Protein AF-A0A7J4QL02-F1 (afdb_monomer)

Nearest PDB structures (foldseek):
  5iy7-assembly1_M  TM=9.628E-01  e=1.839E-03  Homo sapiens
  5wh1-assembly1_A  TM=9.585E-01  e=2.511E-03  Homo sapiens
  8bvw-assembly1_M  TM=9.705E-01  e=3.221E-03  Homo sapiens
  8wak-assembly1_R  TM=9.552E-01  e=3.221E-03  Homo sapiens
  7eg9-assembly1_R  TM=9.249E-01  e=2.083E-03  Homo sapiens

Radius of gyration: 10.98 Å; Cα contacts (8 Å, |Δi|>4): 70; chains: 1; bounding box: 25×19×28 Å

pLDDT: mean 85.87, std 7.04, range [65.75, 94.75]

Secondary structure (DSSP, 8-state):
----HHHHHHHHHHHHHHHHTTTTTTS-HHHHHHHHHHHHHHHTT----HHHHHHHSSS-HHHH--

Solvent-accessible surface area (backbone atoms only — not comparable to full-atom values): 3754 Å² total; per-residue (Å²): 137,93,72,59,68,69,33,56,53,44,13,50,52,46,37,49,54,34,55,76,69,56,67,49,75,97,53,57,70,64,25,49,48,48,34,19,38,52,53,16,22,54,74,68,73,50,77,69,55,62,62,60,49,20,70,75,37,102,37,54,50,70,55,46,75,101

Foldseek 3Di:
DDDDPQLVVQLVVQLVVCVVVVVCVPADSLLSSLLSSQVSCVVVVNHDDLCVSQVVTVHHSVSNVD

Structure (mmCIF, N/CA/C/O backbone):
data_AF-A0A7J4QL02-F1
#
_entry.id   AF-A0A7J4QL02-F1
#
loop_
_atom_site.group_PDB
_atom_site.id
_atom_site.type_symbol
_atom_site.label_atom_id
_atom_site.label_alt_id
_atom_site.label_comp_id
_atom_site.label_asym_id
_atom_site.label_entity_id
_atom_site.label_seq_id
_atom_site.pdbx_PDB_ins_code
_atom_site.Cartn_x
_atom_site.Cartn_y
_atom_site.Cartn_z
_atom_site.occupancy
_atom_site.B_is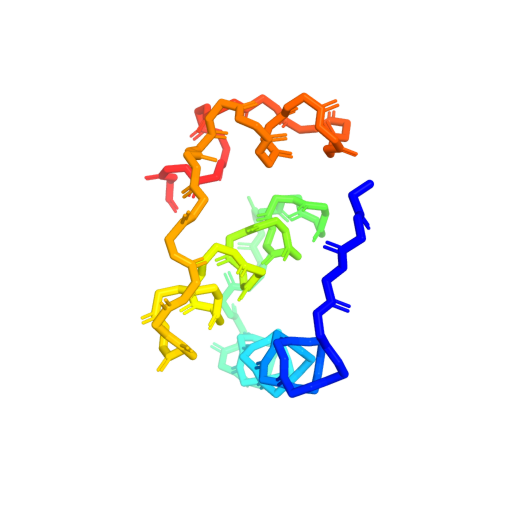o_or_equiv
_atom_site.auth_seq_id
_atom_site.auth_comp_id
_atom_site.auth_asym_id
_atom_site.auth_atom_id
_atom_site.pdbx_PDB_model_num
ATOM 1 N N . LEU A 1 1 ? 1.840 -4.029 13.733 1.00 65.94 1 LEU A N 1
ATOM 2 C CA . LEU A 1 1 ? 0.558 -3.470 13.248 1.00 65.94 1 LEU A CA 1
ATOM 3 C C . LEU A 1 1 ? -0.459 -4.595 13.173 1.00 65.94 1 LEU A C 1
ATOM 5 O O . LEU A 1 1 ? -0.251 -5.525 12.401 1.00 65.94 1 LEU A O 1
ATOM 9 N N . GLU A 1 2 ? -1.527 -4.531 13.959 1.00 75.12 2 GLU A N 1
ATOM 10 C CA . GLU A 1 2 ? -2.659 -5.444 13.793 1.00 75.12 2 GLU A CA 1
ATOM 11 C C . GLU A 1 2 ? -3.653 -4.824 12.813 1.00 75.12 2 GLU A C 1
ATOM 13 O O . GLU A 1 2 ? -4.133 -3.705 13.007 1.00 75.12 2 GLU A O 1
ATOM 18 N N . LEU A 1 3 ? -3.903 -5.527 11.709 1.00 81.44 3 LEU A N 1
ATOM 19 C CA . LEU A 1 3 ? -4.805 -5.089 10.650 1.00 81.44 3 LEU A CA 1
ATOM 20 C C . LEU A 1 3 ? -5.870 -6.160 10.399 1.00 81.44 3 LEU A C 1
ATOM 22 O O . LEU A 1 3 ? -5.539 -7.353 10.395 1.00 81.44 3 LEU A O 1
ATOM 26 N N . PRO A 1 4 ? -7.125 -5.753 10.132 1.00 87.00 4 PRO A N 1
ATOM 27 C CA . PRO A 1 4 ? -8.175 -6.673 9.726 1.00 87.00 4 PRO A CA 1
ATOM 28 C C . PRO A 1 4 ? -7.760 -7.497 8.507 1.00 87.00 4 PRO A C 1
ATOM 30 O O . PRO A 1 4 ? -7.034 -7.022 7.627 1.00 87.00 4 PRO A O 1
ATOM 33 N N . LYS A 1 5 ? -8.266 -8.730 8.418 1.00 88.44 5 LYS A N 1
ATOM 34 C CA . LYS A 1 5 ? -7.990 -9.625 7.285 1.00 88.44 5 LYS A CA 1
ATOM 35 C C . LYS A 1 5 ? -8.337 -8.968 5.942 1.00 88.44 5 LYS A C 1
ATOM 37 O O . LYS A 1 5 ? -7.526 -9.041 5.025 1.00 88.44 5 LYS A O 1
ATOM 42 N N . SER A 1 6 ? -9.442 -8.224 5.885 1.00 90.19 6 SER A N 1
ATOM 43 C CA . SER A 1 6 ? -9.888 -7.486 4.698 1.00 90.19 6 SER A CA 1
ATOM 44 C C . SER A 1 6 ? -8.847 -6.485 4.188 1.00 90.19 6 SER A C 1
ATOM 46 O O . SER A 1 6 ? -8.617 -6.392 2.986 1.00 90.19 6 SER A O 1
ATOM 48 N N . VAL A 1 7 ? -8.155 -5.780 5.094 1.00 91.25 7 VAL A N 1
ATOM 49 C CA . VAL A 1 7 ? -7.093 -4.829 4.723 1.00 91.25 7 VAL A CA 1
ATOM 50 C C . VAL A 1 7 ? -5.895 -5.565 4.130 1.00 91.25 7 VAL A C 1
ATOM 52 O O . VAL A 1 7 ? -5.336 -5.125 3.129 1.00 91.25 7 VAL A O 1
ATOM 55 N N . ARG A 1 8 ? -5.505 -6.702 4.719 1.00 90.00 8 ARG A N 1
ATOM 56 C CA . ARG A 1 8 ? -4.379 -7.509 4.219 1.00 90.00 8 ARG A CA 1
ATOM 57 C C . ARG A 1 8 ? -4.657 -8.069 2.825 1.00 90.00 8 ARG A C 1
ATOM 59 O O . ARG A 1 8 ? -3.781 -8.025 1.967 1.00 90.00 8 ARG A O 1
ATOM 66 N N . GLU A 1 9 ? -5.875 -8.546 2.590 1.00 92.94 9 GLU A N 1
ATOM 67 C CA . GLU A 1 9 ? -6.302 -9.042 1.278 1.00 92.94 9 GLU A CA 1
ATOM 68 C C . GLU A 1 9 ? -6.340 -7.917 0.238 1.00 92.94 9 GLU A C 1
ATOM 70 O O . GLU A 1 9 ? -5.762 -8.058 -0.840 1.00 92.94 9 GLU A O 1
ATOM 75 N N . ALA A 1 10 ? -6.925 -6.764 0.576 1.00 93.44 10 ALA A N 1
ATOM 76 C CA . ALA A 1 10 ? -6.941 -5.599 -0.305 1.00 93.44 10 ALA A CA 1
ATOM 77 C C . ALA A 1 10 ? -5.522 -5.096 -0.629 1.00 93.44 10 ALA A C 1
ATOM 79 O O . ALA A 1 10 ? -5.219 -4.782 -1.783 1.00 93.44 10 ALA A O 1
ATOM 80 N N . ALA A 1 11 ? -4.619 -5.083 0.357 1.00 93.12 11 ALA A N 1
ATOM 81 C CA . ALA A 1 11 ? -3.222 -4.709 0.158 1.00 93.12 11 ALA A CA 1
ATOM 82 C C . ALA A 1 11 ? -2.509 -5.674 -0.798 1.00 93.12 11 ALA A C 1
ATOM 84 O O . ALA A 1 11 ? -1.814 -5.224 -1.708 1.00 93.12 11 ALA A O 1
ATOM 85 N N . ALA A 1 12 ? -2.725 -6.984 -0.647 1.00 92.88 12 ALA A N 1
ATOM 86 C CA . ALA A 1 12 ? 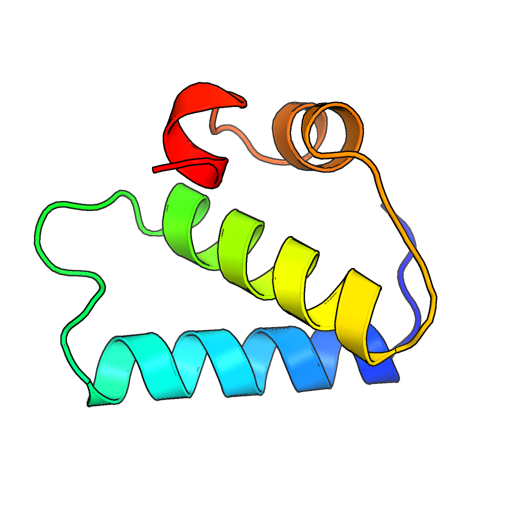-2.166 -7.997 -1.540 1.00 92.88 12 ALA A CA 1
ATOM 87 C C . ALA A 1 12 ? -2.683 -7.846 -2.981 1.00 92.88 12 ALA A C 1
ATOM 89 O O . 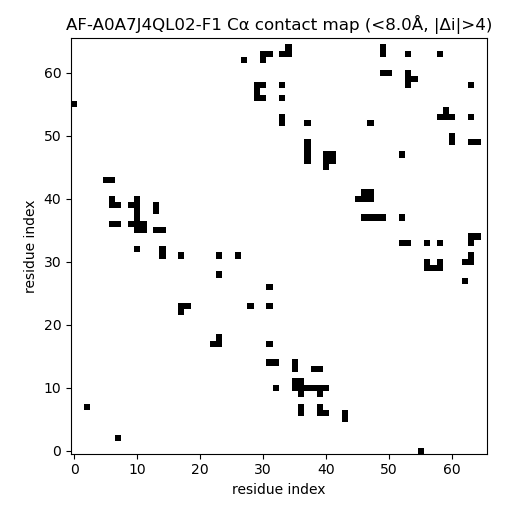ALA A 1 12 ? -1.904 -7.931 -3.932 1.00 92.88 12 ALA A O 1
ATOM 90 N N . VAL A 1 13 ? -3.978 -7.558 -3.154 1.00 94.75 13 VAL A N 1
ATOM 91 C CA . VAL A 1 13 ? -4.573 -7.287 -4.472 1.00 94.75 13 VAL A CA 1
ATOM 92 C C . VAL A 1 13 ? -3.969 -6.031 -5.104 1.00 94.75 13 VAL A C 1
ATOM 94 O O . VAL A 1 13 ? -3.630 -6.045 -6.288 1.00 94.75 13 VAL A O 1
ATOM 97 N N . ASN A 1 14 ? -3.802 -4.952 -4.337 1.00 92.44 14 ASN A N 1
ATOM 98 C CA . ASN A 1 14 ? -3.194 -3.712 -4.821 1.00 92.44 14 ASN A CA 1
ATOM 99 C C . ASN A 1 14 ? -1.723 -3.914 -5.206 1.00 92.44 14 ASN A C 1
ATOM 101 O O . ASN A 1 14 ? -1.311 -3.478 -6.281 1.00 92.44 14 ASN A O 1
ATOM 105 N N . TYR A 1 15 ? -0.966 -4.642 -4.382 1.00 92.69 15 TYR A N 1
ATOM 106 C CA . TYR A 1 15 ? 0.419 -4.991 -4.675 1.00 92.69 15 TYR A CA 1
ATOM 107 C C . TYR A 1 15 ? 0.517 -5.803 -5.969 1.00 92.69 15 TYR A C 1
ATOM 109 O O . TYR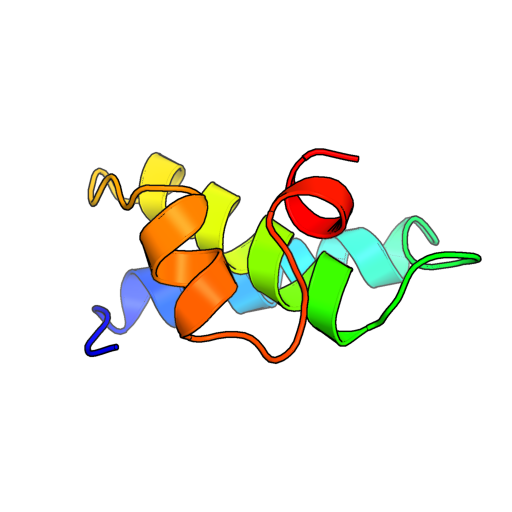 A 1 15 ? 1.260 -5.430 -6.871 1.00 92.69 15 TYR A O 1
ATOM 117 N N . LYS A 1 16 ? -0.298 -6.855 -6.121 1.00 93.62 16 LYS A N 1
ATOM 118 C CA . LYS A 1 16 ? -0.318 -7.686 -7.333 1.00 93.62 16 LYS A CA 1
ATOM 119 C C . LYS A 1 16 ? -0.658 -6.870 -8.583 1.00 93.62 16 LYS A C 1
ATOM 121 O O . LYS A 1 16 ? 0.062 -6.941 -9.571 1.00 93.62 16 LYS A O 1
ATOM 126 N N . LYS A 1 17 ? -1.662 -5.988 -8.506 1.00 92.94 17 LYS A N 1
ATOM 127 C CA . LYS A 1 17 ? -1.983 -5.044 -9.591 1.00 92.94 17 LYS A CA 1
ATOM 128 C C . LYS A 1 17 ? -0.806 -4.124 -9.935 1.00 92.94 17 LYS A C 1
ATOM 130 O O . LYS A 1 17 ? -0.618 -3.802 -11.105 1.00 92.94 17 LYS A O 1
ATOM 135 N N . ALA A 1 18 ? -0.025 -3.684 -8.947 1.00 91.44 18 ALA A N 1
ATOM 136 C CA . ALA A 1 18 ? 1.169 -2.874 -9.184 1.00 91.44 18 ALA A CA 1
ATOM 137 C C . ALA A 1 18 ? 2.288 -3.677 -9.872 1.00 91.44 18 ALA A C 1
ATOM 139 O O . ALA A 1 18 ? 2.951 -3.134 -10.761 1.00 91.44 18 ALA A O 1
ATOM 140 N N . VAL A 1 19 ? 2.459 -4.959 -9.514 1.00 90.94 19 VAL A N 1
ATOM 141 C CA . VAL A 1 19 ? 3.377 -5.892 -10.198 1.00 90.94 19 VAL A CA 1
ATOM 142 C C . VAL A 1 19 ? 2.961 -6.048 -11.659 1.00 90.94 19 VAL A C 1
ATOM 144 O O . VAL A 1 19 ? 3.773 -5.813 -12.554 1.00 90.94 19 VAL A O 1
ATOM 147 N N . ASP A 1 20 ? 1.690 -6.378 -11.897 1.00 93.19 20 ASP A N 1
ATOM 148 C CA . ASP A 1 20 ? 1.149 -6.661 -13.230 1.00 93.19 20 ASP A CA 1
ATOM 149 C C . ASP A 1 20 ? 1.267 -5.438 -14.151 1.00 93.19 20 ASP A C 1
ATOM 151 O O . ASP A 1 20 ? 1.631 -5.549 -15.321 1.00 93.19 20 ASP A O 1
ATOM 155 N N . LYS A 1 21 ? 1.054 -4.237 -13.597 1.00 91.50 21 LYS A N 1
ATOM 156 C CA . LYS A 1 21 ? 1.231 -2.958 -14.302 1.00 91.50 21 LYS A CA 1
ATOM 157 C C . LYS A 1 21 ? 2.689 -2.496 -14.411 1.00 91.50 21 LYS A C 1
ATOM 159 O O . LYS A 1 21 ? 2.938 -1.404 -14.913 1.00 91.50 21 LYS A O 1
ATOM 164 N N . ARG A 1 22 ? 3.658 -3.290 -13.940 1.00 88.12 22 ARG A N 1
ATOM 165 C CA . ARG A 1 22 ? 5.099 -2.970 -13.920 1.00 88.12 22 ARG A CA 1
ATOM 166 C C . ARG A 1 22 ? 5.446 -1.656 -13.198 1.00 88.12 22 ARG A C 1
ATOM 168 O O . ARG A 1 22 ? 6.492 -1.069 -13.465 1.00 88.12 22 ARG A O 1
ATOM 175 N N . LEU A 1 23 ? 4.625 -1.229 -12.234 1.00 85.81 23 LEU A N 1
ATOM 176 C CA . LEU A 1 23 ? 4.800 0.020 -11.471 1.00 85.81 23 LEU A CA 1
ATOM 177 C C . LEU A 1 23 ? 5.879 -0.074 -10.375 1.00 85.81 23 LEU A C 1
ATOM 179 O O . LEU A 1 23 ? 6.188 0.912 -9.714 1.00 85.81 23 LEU A O 1
ATOM 183 N N . ILE A 1 24 ? 6.450 -1.264 -10.172 1.00 86.25 24 ILE A N 1
ATOM 184 C CA . ILE A 1 24 ? 7.450 -1.553 -9.129 1.00 86.25 24 ILE A CA 1
ATOM 185 C C . ILE A 1 24 ? 8.879 -1.289 -9.626 1.00 86.25 24 ILE A C 1
ATOM 187 O O . ILE A 1 24 ? 9.802 -1.154 -8.827 1.00 86.25 24 ILE A O 1
ATOM 191 N N . ARG A 1 25 ? 9.100 -1.200 -10.946 1.00 83.12 25 ARG A N 1
ATOM 192 C CA . ARG A 1 25 ? 10.445 -0.976 -11.499 1.00 83.12 25 ARG A CA 1
ATOM 193 C C . ARG A 1 25 ? 11.016 0.355 -11.006 1.00 83.12 25 ARG A C 1
ATOM 195 O O . ARG A 1 25 ? 10.403 1.400 -11.190 1.00 83.12 25 ARG A O 1
ATOM 202 N N . GLY A 1 26 ? 12.203 0.298 -10.401 1.00 83.06 26 GLY A N 1
ATOM 203 C CA . GLY A 1 26 ? 12.884 1.469 -9.839 1.00 83.06 26 GLY A CA 1
ATOM 204 C C . GLY A 1 26 ? 12.381 1.900 -8.458 1.00 83.06 26 GLY A C 1
ATOM 205 O O . GLY A 1 26 ? 12.807 2.942 -7.969 1.00 83.06 26 GLY A O 1
ATOM 206 N N . ARG A 1 27 ? 11.497 1.119 -7.823 1.00 83.12 27 ARG A N 1
ATOM 207 C CA . ARG A 1 27 ? 11.019 1.342 -6.452 1.00 83.12 27 ARG A CA 1
ATOM 208 C C . ARG A 1 27 ? 11.435 0.186 -5.548 1.00 83.12 27 ARG A C 1
ATOM 210 O O . ARG A 1 27 ? 11.571 -0.950 -6.002 1.00 83.12 27 ARG A O 1
ATOM 217 N N . SER A 1 28 ? 11.596 0.463 -4.256 1.00 87.00 28 SER A N 1
ATOM 218 C CA . SER A 1 28 ? 11.780 -0.595 -3.259 1.00 87.00 28 SER A CA 1
ATOM 219 C C . SER A 1 28 ? 10.522 -1.463 -3.161 1.00 87.00 28 SER A C 1
ATOM 221 O O . SER A 1 28 ? 9.404 -0.945 -3.107 1.00 87.00 28 SER A O 1
ATOM 223 N N . ILE A 1 29 ? 10.703 -2.785 -3.080 1.00 87.69 29 ILE A N 1
ATOM 224 C CA . ILE A 1 29 ? 9.610 -3.740 -2.842 1.00 87.69 29 ILE A CA 1
ATOM 225 C C . ILE A 1 29 ? 8.869 -3.389 -1.547 1.00 87.69 29 ILE A C 1
ATOM 227 O O . ILE A 1 29 ? 7.637 -3.384 -1.533 1.00 87.69 29 ILE A O 1
ATOM 231 N N . GLU A 1 30 ? 9.604 -3.044 -0.485 1.00 87.50 30 GLU A N 1
ATOM 232 C CA . GLU A 1 30 ? 9.016 -2.630 0.793 1.00 87.50 30 GLU A CA 1
ATOM 233 C C . GLU A 1 30 ? 8.235 -1.318 0.662 1.00 87.50 30 GLU A C 1
ATOM 235 O O . GLU A 1 30 ? 7.145 -1.212 1.219 1.00 87.50 30 GLU A O 1
ATOM 240 N N . GLY A 1 31 ? 8.722 -0.356 -0.129 1.00 89.06 31 GLY A N 1
ATOM 241 C CA . GLY A 1 31 ? 8.005 0.898 -0.386 1.00 89.06 31 GLY A CA 1
ATOM 242 C C . GLY A 1 31 ? 6.677 0.675 -1.105 1.00 89.06 31 GLY A C 1
ATOM 243 O O . GLY A 1 31 ? 5.648 1.217 -0.704 1.00 89.06 31 GLY A O 1
ATOM 244 N N . VAL A 1 32 ? 6.663 -0.199 -2.115 1.00 90.19 32 VAL A N 1
ATOM 245 C CA . VAL A 1 32 ? 5.426 -0.553 -2.828 1.00 90.19 32 VAL A CA 1
ATOM 246 C C . VAL A 1 32 ? 4.472 -1.354 -1.942 1.00 90.19 32 VAL A C 1
ATOM 248 O O . VAL A 1 32 ? 3.259 -1.139 -2.004 1.00 90.19 32 VAL A O 1
ATOM 251 N N . ALA A 1 33 ? 4.983 -2.241 -1.087 1.00 90.00 33 ALA A N 1
ATOM 252 C CA . ALA A 1 33 ? 4.166 -2.972 -0.122 1.00 90.00 33 ALA A CA 1
ATOM 253 C C . ALA A 1 33 ? 3.528 -2.023 0.909 1.00 90.00 33 ALA A C 1
ATOM 255 O O . ALA A 1 33 ? 2.320 -2.088 1.138 1.00 90.00 33 ALA A O 1
ATOM 256 N N . ALA A 1 34 ? 4.307 -1.092 1.465 1.00 90.50 34 ALA A N 1
ATOM 257 C CA . ALA A 1 34 ? 3.838 -0.077 2.404 1.00 90.50 34 ALA A CA 1
ATOM 258 C C . ALA A 1 34 ? 2.800 0.866 1.768 1.00 90.50 34 ALA A C 1
ATOM 260 O O . ALA A 1 34 ? 1.758 1.133 2.369 1.00 90.50 34 ALA A O 1
ATOM 261 N N . ALA A 1 35 ? 3.019 1.304 0.525 1.00 90.44 35 ALA A N 1
ATOM 262 C CA . ALA A 1 35 ? 2.055 2.113 -0.224 1.00 90.44 35 ALA A CA 1
ATOM 263 C C . ALA A 1 35 ? 0.759 1.341 -0.531 1.00 90.44 35 ALA A C 1
ATOM 265 O O . ALA A 1 35 ? -0.340 1.877 -0.381 1.00 90.44 35 ALA A O 1
ATOM 266 N N . SER A 1 36 ? 0.867 0.061 -0.899 1.00 92.56 36 SER A N 1
ATOM 267 C CA . SER A 1 36 ? -0.293 -0.809 -1.144 1.00 92.56 36 SER A CA 1
ATOM 268 C C . SER A 1 36 ? -1.107 -1.036 0.131 1.00 92.56 36 SER A C 1
ATOM 270 O O . SER A 1 36 ? -2.339 -1.046 0.084 1.00 92.56 36 SER A O 1
ATOM 272 N N . LEU A 1 37 ? -0.424 -1.165 1.272 1.00 90.75 37 LEU A N 1
ATOM 273 C CA . LEU A 1 37 ? -1.041 -1.271 2.589 1.00 90.75 37 LEU A CA 1
ATOM 274 C C . LEU A 1 37 ? -1.761 0.022 2.973 1.00 90.75 37 LEU A C 1
ATOM 276 O O . LEU A 1 37 ? -2.915 -0.025 3.385 1.00 90.75 37 LEU A O 1
ATOM 280 N N . TYR A 1 38 ? -1.122 1.175 2.771 1.00 90.44 38 TYR A N 1
ATOM 281 C CA . TYR A 1 38 ? -1.739 2.481 3.000 1.00 90.44 38 TYR A CA 1
ATOM 282 C C . TYR A 1 38 ? -2.999 2.677 2.145 1.00 90.44 38 TYR A C 1
ATOM 284 O O . TYR A 1 38 ? -4.044 3.087 2.656 1.00 90.44 38 TYR A O 1
ATOM 292 N N . ALA A 1 39 ? -2.935 2.323 0.859 1.00 91.38 39 ALA A N 1
ATOM 293 C CA . ALA A 1 39 ? -4.083 2.383 -0.040 1.00 91.38 39 ALA A CA 1
ATOM 294 C C . ALA A 1 39 ? -5.230 1.473 0.433 1.00 91.38 39 ALA A C 1
ATOM 296 O O . ALA A 1 39 ? -6.381 1.906 0.470 1.00 91.38 39 ALA A O 1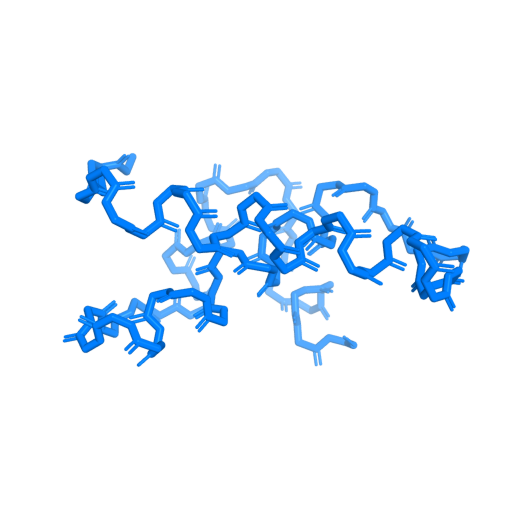
ATOM 297 N N . ALA A 1 40 ? -4.920 0.245 0.852 1.00 92.81 40 ALA A N 1
ATOM 298 C CA . ALA A 1 40 ? -5.903 -0.699 1.380 1.00 92.81 40 ALA A CA 1
ATOM 299 C C . ALA A 1 40 ? -6.542 -0.218 2.692 1.00 92.81 40 ALA A C 1
ATOM 301 O O . ALA A 1 40 ? -7.757 -0.295 2.848 1.00 92.81 40 ALA A O 1
ATOM 302 N N . CYS A 1 41 ? -5.750 0.347 3.606 1.00 90.88 41 CYS A N 1
ATOM 303 C CA . CYS A 1 41 ? -6.240 0.962 4.839 1.00 90.88 41 CYS A CA 1
ATOM 304 C C . CYS A 1 41 ? -7.287 2.050 4.548 1.00 90.88 41 CYS A C 1
ATOM 306 O O . CYS A 1 41 ? -8.354 2.067 5.163 1.00 90.88 41 CYS A O 1
ATOM 308 N N . ARG A 1 42 ? -7.032 2.918 3.555 1.00 89.38 42 ARG A N 1
ATOM 309 C CA . ARG A 1 42 ? -8.005 3.938 3.128 1.00 89.38 42 ARG A CA 1
ATOM 310 C C . ARG A 1 42 ? -9.251 3.332 2.483 1.00 89.38 42 ARG A C 1
ATOM 312 O O . ARG A 1 42 ? -10.347 3.805 2.757 1.00 89.38 42 ARG A O 1
ATOM 319 N N . GLN A 1 43 ? -9.096 2.292 1.662 1.00 88.88 43 GLN A N 1
ATOM 320 C CA . GLN A 1 43 ? -10.217 1.605 1.003 1.00 88.88 43 GLN A CA 1
ATOM 321 C C . GLN A 1 43 ? -11.147 0.905 2.000 1.00 88.88 43 GLN A C 1
ATOM 323 O O . GLN A 1 43 ? -12.360 0.931 1.828 1.00 88.88 43 GLN A O 1
ATOM 328 N N . CYS A 1 44 ? -10.595 0.304 3.053 1.00 88.00 44 CYS A N 1
ATOM 329 C CA . CYS A 1 44 ? -11.371 -0.399 4.073 1.00 88.00 44 CYS A CA 1
ATOM 330 C C . CYS A 1 44 ? -11.923 0.517 5.178 1.00 88.00 44 CYS A C 1
ATOM 332 O O . CYS A 1 44 ? -12.458 0.007 6.158 1.00 88.00 44 CYS A O 1
ATOM 334 N N . GLY A 1 45 ? -11.765 1.841 5.071 1.00 87.06 45 GLY A N 1
ATOM 335 C CA . GLY A 1 45 ? -12.233 2.779 6.097 1.00 87.06 45 GLY A CA 1
ATOM 336 C C . GLY A 1 45 ? -11.461 2.695 7.419 1.00 87.06 45 GLY A C 1
ATOM 337 O O . GLY A 1 45 ? -11.962 3.135 8.448 1.00 87.06 45 GLY A O 1
ATOM 338 N N . VAL A 1 46 ? -10.238 2.154 7.399 1.00 87.50 46 VAL A N 1
ATOM 339 C CA . VAL A 1 46 ? -9.337 2.076 8.560 1.00 87.50 46 VAL A CA 1
ATOM 340 C C . VAL A 1 46 ? -8.139 2.992 8.298 1.00 87.50 46 VAL A C 1
ATOM 342 O O . VAL A 1 46 ? -7.051 2.507 7.980 1.00 87.50 46 VAL A O 1
ATOM 345 N N . PRO A 1 47 ? -8.315 4.327 8.345 1.00 82.06 47 PRO A N 1
ATOM 346 C CA . PRO A 1 47 ? -7.235 5.250 8.034 1.00 82.06 47 PRO A CA 1
ATOM 347 C C . PRO A 1 47 ? -6.082 5.072 9.031 1.00 82.06 47 PRO A C 1
ATOM 349 O O . PRO A 1 47 ? -6.258 5.142 10.246 1.00 82.06 47 PRO A O 1
ATOM 352 N N . ARG A 1 48 ? -4.889 4.833 8.488 1.00 86.19 48 ARG A N 1
ATOM 353 C CA . ARG A 1 48 ? -3.609 4.822 9.205 1.00 86.19 48 ARG A CA 1
ATOM 354 C C . ARG A 1 48 ? -2.744 5.937 8.657 1.00 86.19 48 ARG A C 1
ATOM 356 O O . ARG A 1 48 ? -2.875 6.294 7.483 1.00 86.19 48 ARG A O 1
ATOM 363 N N . THR A 1 49 ? -1.881 6.502 9.484 1.00 86.50 49 THR A N 1
ATOM 364 C CA . THR A 1 49 ? -0.992 7.570 9.024 1.00 86.50 49 THR A CA 1
ATOM 365 C C . THR A 1 49 ? 0.176 6.993 8.223 1.00 86.50 49 THR A C 1
ATOM 367 O O . THR A 1 49 ? 0.567 5.835 8.385 1.00 86.50 49 THR A O 1
ATOM 370 N N . LEU A 1 50 ? 0.749 7.805 7.332 1.00 84.31 50 LEU A N 1
ATOM 371 C CA . LEU A 1 50 ? 1.956 7.415 6.598 1.00 84.31 50 LEU A CA 1
ATOM 372 C C . LEU A 1 50 ? 3.150 7.209 7.538 1.00 84.31 50 LEU A C 1
ATOM 374 O O . LEU A 1 50 ? 4.004 6.380 7.242 1.00 84.31 50 LEU A O 1
ATOM 378 N N . ASP A 1 51 ? 3.193 7.930 8.660 1.00 84.38 51 ASP A N 1
ATOM 379 C CA . ASP A 1 51 ? 4.249 7.788 9.662 1.00 84.38 51 ASP A CA 1
ATOM 380 C C . ASP A 1 51 ? 4.113 6.464 10.431 1.00 84.38 51 ASP A C 1
ATOM 382 O O . ASP A 1 51 ? 5.114 5.780 10.617 1.00 84.38 51 ASP A O 1
ATOM 386 N N . GLU A 1 52 ? 2.894 6.035 10.787 1.00 85.62 52 GLU A N 1
ATOM 387 C CA . GLU A 1 52 ? 2.647 4.719 11.410 1.00 85.62 52 GLU A CA 1
ATOM 388 C C . GLU A 1 52 ? 3.091 3.562 10.507 1.00 85.62 52 GLU A C 1
ATOM 390 O O . GLU A 1 52 ? 3.747 2.619 10.952 1.00 85.62 52 GLU A O 1
ATOM 395 N N . ILE A 1 53 ? 2.739 3.623 9.220 1.00 86.69 53 ILE A N 1
ATOM 396 C CA . ILE A 1 53 ? 3.132 2.592 8.254 1.00 86.69 53 ILE A CA 1
ATOM 397 C C . ILE A 1 53 ? 4.634 2.679 7.978 1.00 86.69 53 ILE A C 1
ATOM 399 O O . ILE A 1 53 ? 5.292 1.646 7.908 1.00 86.69 53 ILE A O 1
ATOM 403 N N . GLY A 1 54 ? 5.182 3.892 7.887 1.00 84.38 54 GLY A N 1
ATOM 404 C CA . GLY A 1 54 ? 6.608 4.151 7.707 1.00 84.38 54 GLY A CA 1
ATOM 405 C C . GLY A 1 54 ? 7.472 3.688 8.875 1.00 84.38 54 GLY A C 1
ATOM 406 O O . GLY A 1 54 ? 8.580 3.238 8.639 1.00 84.38 54 GLY A O 1
ATOM 407 N N . GLN A 1 55 ? 6.979 3.738 10.113 1.00 83.06 55 GLN A N 1
ATOM 408 C CA . GLN A 1 55 ? 7.662 3.145 11.269 1.00 83.06 55 GLN A CA 1
ATOM 409 C C . GLN A 1 55 ? 7.574 1.618 11.275 1.00 83.06 55 GLN A C 1
ATOM 411 O O . GLN A 1 55 ? 8.506 0.947 11.711 1.00 83.06 55 GLN A O 1
ATOM 416 N N . ALA A 1 56 ? 6.457 1.057 10.809 1.00 81.31 56 ALA A N 1
ATOM 417 C CA . ALA A 1 56 ? 6.266 -0.389 10.756 1.00 81.31 56 ALA A CA 1
ATOM 418 C C . ALA A 1 56 ? 6.972 -1.057 9.569 1.00 81.31 56 ALA A C 1
ATOM 420 O O . ALA A 1 56 ? 7.278 -2.248 9.618 1.00 81.31 56 ALA A O 1
ATOM 421 N N . SER A 1 57 ? 7.213 -0.308 8.496 1.00 76.00 57 SER A N 1
ATOM 422 C CA . SER A 1 57 ? 8.037 -0.723 7.366 1.00 76.00 57 SER A CA 1
ATOM 423 C C . SER A 1 57 ? 9.477 -0.260 7.571 1.00 76.00 57 SER A C 1
ATOM 425 O O . SER A 1 57 ? 9.708 0.813 8.107 1.00 76.00 57 SER A O 1
ATOM 427 N N . ARG A 1 58 ? 10.480 -0.983 7.066 1.00 74.31 58 ARG A N 1
ATOM 428 C CA . ARG A 1 58 ? 11.881 -0.497 7.060 1.00 74.31 58 ARG A CA 1
ATOM 429 C C . ARG A 1 58 ? 12.128 0.639 6.055 1.00 74.31 58 ARG A C 1
ATOM 431 O O . ARG A 1 58 ? 13.260 0.948 5.703 1.00 74.31 58 ARG A O 1
ATOM 438 N N . THR A 1 59 ? 11.057 1.245 5.562 1.00 69.12 59 THR A N 1
ATOM 439 C CA . THR A 1 59 ? 11.044 2.214 4.481 1.00 69.12 59 THR A CA 1
ATOM 440 C C . THR A 1 59 ? 10.478 3.534 5.006 1.00 69.12 59 THR A C 1
ATOM 442 O O . THR A 1 59 ? 9.395 3.576 5.579 1.00 69.12 59 THR A O 1
ATOM 445 N N . GLY A 1 60 ? 11.218 4.631 4.836 1.00 71.62 60 GLY A N 1
ATOM 446 C CA . GLY A 1 60 ? 10.809 5.939 5.356 1.00 71.62 60 GLY A CA 1
ATOM 447 C C . GLY A 1 60 ? 9.596 6.539 4.629 1.00 71.62 60 GLY A C 1
ATOM 448 O O . GLY A 1 60 ? 9.333 6.230 3.468 1.00 71.62 60 GLY A O 1
ATOM 449 N N . ARG A 1 61 ? 8.904 7.489 5.280 1.00 75.38 61 ARG A N 1
ATOM 450 C CA . ARG A 1 61 ? 7.718 8.209 4.754 1.00 75.38 61 ARG A CA 1
ATOM 451 C C . ARG A 1 61 ? 7.874 8.695 3.305 1.00 75.38 61 ARG A C 1
ATOM 453 O O . ARG A 1 61 ? 6.923 8.640 2.528 1.00 75.38 61 ARG A O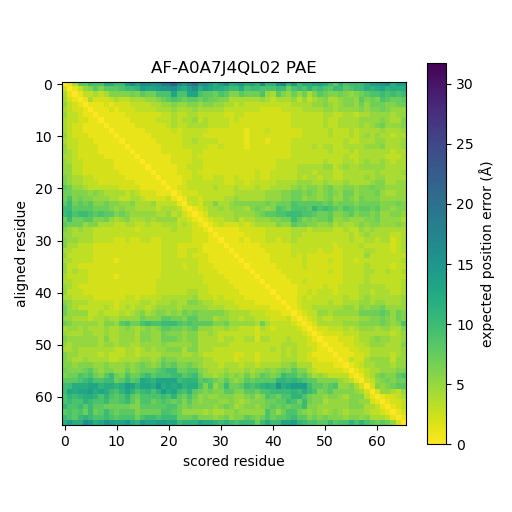 1
ATOM 460 N N . LYS A 1 62 ? 9.072 9.168 2.937 1.00 75.25 62 LYS A N 1
ATOM 461 C CA . LYS A 1 62 ? 9.380 9.677 1.589 1.00 75.25 62 LYS A CA 1
ATOM 46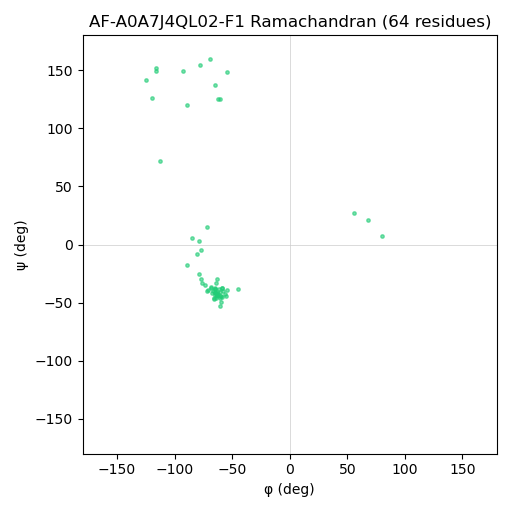2 C C . LYS A 1 62 ? 9.159 8.642 0.490 1.00 75.25 62 LYS A C 1
ATOM 464 O O . LYS A 1 62 ? 8.678 9.011 -0.570 1.00 75.25 62 LYS A O 1
ATOM 469 N N . GLU A 1 63 ? 9.477 7.382 0.746 1.00 74.62 63 GLU A N 1
ATOM 470 C CA . GLU A 1 63 ? 9.350 6.299 -0.234 1.00 74.62 63 GLU A CA 1
ATOM 471 C C . GLU A 1 63 ? 7.895 5.837 -0.399 1.00 74.62 63 GLU A C 1
ATOM 473 O O . GLU A 1 63 ? 7.496 5.428 -1.484 1.00 74.62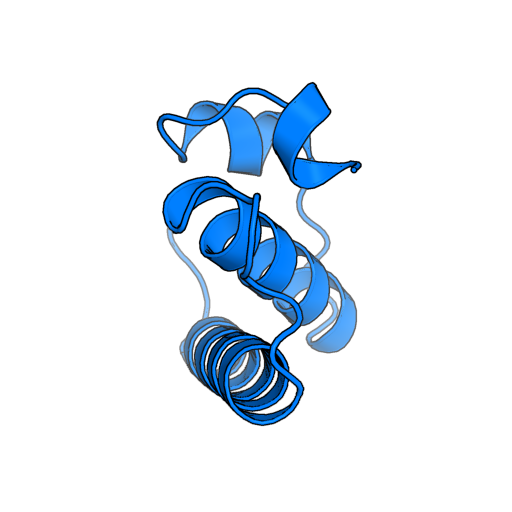 63 GLU A O 1
ATOM 478 N N . ILE A 1 64 ? 7.082 5.948 0.658 1.0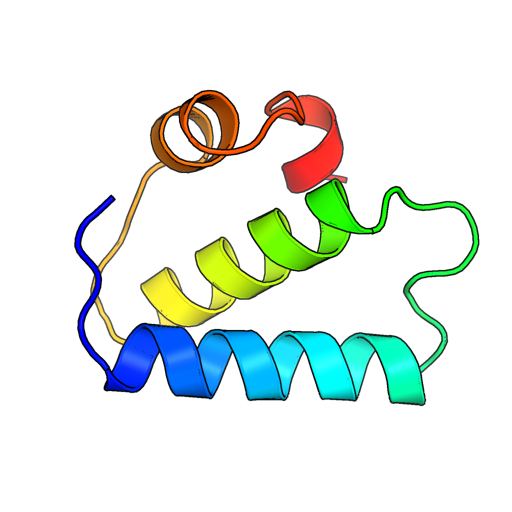0 79.00 64 ILE A N 1
ATOM 479 C CA . ILE A 1 64 ? 5.649 5.605 0.630 1.00 79.00 64 ILE A CA 1
ATOM 480 C C . ILE A 1 64 ? 4.837 6.695 -0.085 1.00 79.00 64 ILE A C 1
ATOM 482 O O . ILE A 1 64 ? 3.838 6.406 -0.737 1.00 79.00 64 ILE A O 1
ATOM 486 N N . SER A 1 65 ? 5.266 7.954 0.032 1.00 74.88 65 SER A N 1
ATOM 487 C CA . SER A 1 65 ? 4.617 9.110 -0.600 1.00 74.88 65 SER A CA 1
ATOM 488 C C . SER A 1 65 ? 4.969 9.294 -2.084 1.00 74.88 65 SER A C 1
ATOM 490 O O . SER A 1 65 ? 4.425 10.207 -2.709 1.00 74.88 65 SER A O 1
ATOM 492 N N . ARG A 1 66 ? 5.921 8.523 -2.619 1.00 65.75 66 ARG A N 1
ATOM 493 C CA . ARG A 1 66 ? 6.503 8.722 -3.955 1.00 65.75 66 ARG A CA 1
ATOM 494 C C . ARG A 1 66 ? 5.731 8.011 -5.058 1.00 65.75 66 ARG A C 1
ATOM 496 O O . ARG A 1 66 ? 5.019 7.027 -4.774 1.00 65.75 66 ARG A O 1
#

Mean predicted aligned error: 4.39 Å

Sequence (66 aa):
LELPKSVREAAAVNYKKAVDKRLIRGRSIEGVAAASLYAACRQCGVPRTLDEIGQASRTGRKEISR